Protein AF-A0A2I0L4W3-F1 (afdb_monomer)

Mean predicted aligned error: 9.62 Å

Foldseek 3Di:
DDDDPDPDPPPPPPPPQPPLPPPDDDPVVVVVVVVVLVVCVVVVNDDDDQVRLVVCVVVVNDPDDDDDSPDVVPVRNVPPPPRDD

pLDDT: mean 79.73, std 19.29, range [35.03, 97.62]

Sequence (85 aa):
MKQIRGIRPSVKTGEAVNPKACPLADAQVTSTILDLVQQAANYKQLKKGANEATKTLNRGISEFIVMAADTEPLEIMLHLPAFTG

Structure (mmCIF, N/CA/C/O backbone):
data_AF-A0A2I0L4W3-F1
#
_entry.id   AF-A0A2I0L4W3-F1
#
loop_
_atom_site.group_PDB
_atom_site.id
_atom_site.type_symbol
_atom_site.label_atom_id
_atom_site.label_alt_id
_atom_site.label_comp_id
_atom_site.label_asym_id
_atom_site.label_entity_id
_atom_site.label_seq_id
_atom_site.pdbx_PDB_ins_code
_atom_site.Cartn_x
_atom_site.Cartn_y
_atom_site.Cartn_z
_atom_site.occupancy
_atom_site.B_iso_or_equiv
_atom_site.auth_seq_id
_atom_site.auth_comp_id
_atom_site.auth_asym_id
_atom_site.auth_atom_id
_atom_site.pdbx_PDB_model_num
ATOM 1 N N . MET A 1 1 ? -16.245 32.261 -19.828 1.00 43.38 1 MET A N 1
ATOM 2 C CA . MET A 1 1 ? -16.625 30.842 -19.641 1.00 43.38 1 MET A CA 1
ATOM 3 C C . MET A 1 1 ? -15.652 29.982 -20.442 1.00 43.38 1 MET A C 1
ATOM 5 O O . MET A 1 1 ? -15.707 30.021 -21.662 1.00 43.38 1 MET A O 1
ATOM 9 N N . LYS A 1 2 ? -14.689 29.311 -19.796 1.00 43.34 2 LYS A N 1
ATOM 10 C CA . LYS A 1 2 ? -13.670 28.491 -20.479 1.00 43.34 2 LYS A CA 1
ATOM 11 C C . LYS A 1 2 ? -13.876 27.035 -20.055 1.00 43.34 2 LYS A C 1
ATOM 13 O O . LYS A 1 2 ? -13.808 26.731 -18.871 1.00 43.34 2 LYS A O 1
ATOM 18 N N . GLN A 1 3 ? -14.214 26.190 -21.026 1.00 45.91 3 GLN A N 1
ATOM 19 C CA . GLN A 1 3 ? -14.495 24.759 -20.881 1.00 45.91 3 GLN A CA 1
ATOM 20 C C . GLN A 1 3 ? -13.371 24.033 -20.127 1.00 45.91 3 GLN A C 1
ATOM 22 O O . GLN A 1 3 ? -12.215 24.049 -20.552 1.00 45.91 3 GLN A O 1
ATOM 27 N N . ILE A 1 4 ? -13.736 23.367 -19.035 1.00 51.50 4 ILE A N 1
ATOM 28 C CA . ILE A 1 4 ? -12.869 22.481 -18.261 1.00 51.50 4 ILE A CA 1
ATOM 29 C C . ILE A 1 4 ? -12.784 21.178 -19.062 1.00 51.50 4 ILE A C 1
ATOM 31 O O . ILE A 1 4 ? -13.726 20.388 -19.091 1.00 51.50 4 ILE A O 1
ATOM 35 N N . ARG A 1 5 ? -11.699 21.006 -19.824 1.00 47.56 5 ARG A N 1
ATOM 36 C CA . ARG A 1 5 ? -11.445 19.778 -20.587 1.00 47.56 5 ARG A CA 1
ATOM 37 C C . ARG A 1 5 ? -11.230 18.632 -19.601 1.00 47.56 5 ARG A C 1
ATOM 39 O O . ARG A 1 5 ? -10.425 18.754 -18.684 1.00 47.56 5 ARG A O 1
ATOM 46 N N . GLY A 1 6 ? -11.993 17.560 -19.799 1.00 40.81 6 GLY A N 1
ATOM 47 C CA . GLY A 1 6 ? -12.066 16.410 -18.909 1.00 40.81 6 GLY A CA 1
ATOM 48 C C . GLY A 1 6 ? -10.705 15.816 -18.565 1.00 40.81 6 GLY A C 1
ATOM 49 O O . GLY A 1 6 ? -9.882 15.543 -19.440 1.00 40.81 6 GLY A O 1
ATOM 50 N N . ILE A 1 7 ? -10.517 15.577 -17.271 1.00 47.16 7 ILE A N 1
ATOM 51 C CA . ILE A 1 7 ? -9.482 14.702 -16.739 1.00 47.16 7 ILE A CA 1
ATOM 52 C C . ILE A 1 7 ? -9.896 13.282 -17.136 1.00 47.16 7 ILE A C 1
ATOM 54 O O . ILE A 1 7 ? -10.709 12.651 -16.468 1.00 47.16 7 ILE A O 1
ATOM 58 N N . ARG A 1 8 ? -9.396 12.792 -18.273 1.00 44.75 8 ARG A N 1
ATOM 59 C CA . ARG A 1 8 ? -9.325 11.347 -18.500 1.00 44.75 8 ARG A CA 1
ATOM 60 C C . ARG A 1 8 ? -8.067 10.859 -17.785 1.00 44.75 8 ARG A C 1
ATOM 62 O O . ARG A 1 8 ? -6.997 11.380 -18.109 1.00 44.75 8 ARG A O 1
ATOM 69 N N . PRO A 1 9 ? -8.137 9.891 -16.857 1.00 45.44 9 PRO A N 1
ATOM 70 C CA . PRO A 1 9 ? -6.935 9.188 -16.446 1.00 45.44 9 PRO A CA 1
ATOM 71 C C . PRO A 1 9 ? -6.419 8.438 -17.676 1.00 45.44 9 PRO A C 1
ATOM 73 O O . PRO A 1 9 ? -7.031 7.488 -18.160 1.00 45.44 9 PRO A O 1
ATOM 76 N N . SER A 1 10 ? -5.324 8.936 -18.246 1.00 44.81 10 SER A N 1
ATOM 77 C CA . SER A 1 10 ? -4.583 8.241 -19.288 1.00 44.81 10 SER A CA 1
ATOM 78 C C . SER A 1 10 ? -3.846 7.088 -18.615 1.00 44.81 10 SER A C 1
ATOM 80 O O . SER A 1 10 ? -2.693 7.246 -18.223 1.00 44.81 10 SER A O 1
ATOM 82 N N . VAL A 1 11 ? -4.513 5.942 -18.456 1.00 49.88 11 VAL A N 1
ATOM 83 C CA . VAL A 1 11 ? -3.815 4.679 -18.196 1.00 49.88 11 VAL A CA 1
ATOM 84 C C . VAL A 1 11 ? -2.876 4.476 -19.379 1.00 49.88 11 VAL A C 1
ATOM 86 O O . VAL A 1 11 ? -3.322 4.313 -20.515 1.00 49.88 11 VAL A O 1
ATOM 89 N N . LYS A 1 12 ? -1.570 4.594 -19.140 1.00 44.91 12 LYS A N 1
ATOM 90 C CA . LYS A 1 12 ? -0.561 4.287 -20.147 1.00 44.91 12 LYS A CA 1
ATOM 91 C C . LYS A 1 12 ? -0.522 2.774 -20.332 1.00 44.91 12 LYS A C 1
ATOM 93 O O . LYS A 1 12 ? 0.199 2.071 -19.639 1.00 44.91 12 LYS A O 1
ATOM 98 N N . THR A 1 13 ? -1.308 2.270 -21.272 1.00 43.09 13 THR A N 1
ATOM 99 C CA . THR A 1 13 ? -1.201 0.894 -21.760 1.00 43.09 13 THR A CA 1
ATOM 100 C C . THR A 1 13 ? 0.053 0.811 -22.634 1.00 43.09 13 THR A C 1
ATOM 102 O O . THR A 1 13 ? -0.005 1.081 -23.831 1.00 43.09 13 THR A O 1
ATOM 105 N N . GLY A 1 14 ? 1.218 0.556 -22.040 1.00 45.47 14 GLY A N 1
ATOM 106 C CA . GLY A 1 14 ? 2.469 0.502 -22.805 1.00 45.47 14 GLY A CA 1
ATOM 107 C C . GLY A 1 14 ? 3.722 0.116 -22.028 1.00 45.47 14 GLY A C 1
ATOM 108 O O . GLY A 1 14 ? 4.687 -0.319 -22.647 1.00 45.47 14 GLY A O 1
ATOM 109 N N . GLU A 1 15 ? 3.715 0.211 -20.701 1.00 53.47 15 GLU A N 1
ATOM 110 C CA . GLU A 1 15 ? 4.758 -0.409 -19.887 1.00 53.47 15 GLU A CA 1
ATOM 111 C C . GLU A 1 15 ? 4.330 -1.840 -19.578 1.00 53.47 15 GLU A C 1
ATOM 113 O O . GLU A 1 15 ? 3.200 -2.083 -19.145 1.00 53.47 15 GLU A O 1
ATOM 118 N N . ALA A 1 16 ? 5.200 -2.803 -19.884 1.00 61.78 16 ALA A N 1
ATOM 119 C CA . ALA A 1 16 ? 4.967 -4.192 -19.532 1.00 61.78 16 ALA A CA 1
ATOM 120 C C . ALA A 1 16 ? 4.901 -4.273 -18.005 1.00 61.78 16 ALA A C 1
ATOM 122 O O . ALA A 1 16 ? 5.928 -4.214 -17.332 1.00 61.78 16 ALA A O 1
ATOM 123 N N . VAL A 1 17 ? 3.682 -4.348 -17.467 1.00 68.19 17 VAL A N 1
ATOM 124 C CA . VAL A 1 17 ? 3.445 -4.518 -16.033 1.00 68.19 17 VAL A CA 1
ATOM 125 C C . VAL A 1 17 ? 4.274 -5.712 -15.576 1.00 68.19 17 VAL A C 1
ATOM 127 O O . VAL A 1 17 ? 4.223 -6.775 -16.202 1.00 68.19 17 VAL A O 1
ATOM 130 N N . ASN A 1 18 ? 5.093 -5.525 -14.542 1.00 75.56 18 ASN A N 1
ATOM 131 C CA . ASN A 1 18 ? 6.015 -6.564 -14.108 1.00 75.56 18 ASN A CA 1
ATOM 132 C C . ASN A 1 18 ? 5.212 -7.837 -13.776 1.00 75.56 18 ASN A C 1
ATOM 134 O O . ASN A 1 18 ? 4.278 -7.751 -12.980 1.00 75.56 18 ASN A O 1
ATOM 138 N N . PRO A 1 19 ? 5.547 -9.018 -14.330 1.00 78.19 19 PRO A N 1
ATOM 139 C CA . PRO A 1 19 ? 4.778 -10.243 -14.095 1.00 78.19 19 PRO A CA 1
ATOM 140 C C . PRO A 1 19 ? 4.743 -10.669 -12.620 1.00 78.19 19 PRO A C 1
ATOM 142 O O . PRO A 1 19 ? 3.888 -11.460 -12.238 1.00 78.19 19 PRO A O 1
ATOM 145 N N . LYS A 1 20 ? 5.647 -10.140 -11.782 1.00 80.69 20 LYS A N 1
ATOM 146 C CA . LYS A 1 20 ? 5.617 -10.319 -10.323 1.00 80.69 20 LYS A CA 1
ATOM 147 C C . LYS A 1 20 ? 4.509 -9.511 -9.634 1.00 80.69 20 LYS A C 1
ATOM 149 O O . LYS A 1 20 ? 4.192 -9.798 -8.487 1.00 80.69 20 LYS A O 1
ATOM 154 N N . ALA A 1 21 ? 3.942 -8.499 -10.289 1.00 81.19 21 ALA A N 1
ATOM 155 C CA . ALA A 1 21 ? 2.827 -7.709 -9.778 1.00 81.19 21 ALA A CA 1
ATOM 156 C C . ALA A 1 21 ? 1.498 -8.420 -10.082 1.00 81.19 21 ALA A C 1
ATOM 158 O O . ALA A 1 21 ? 0.730 -8.009 -10.953 1.00 81.19 21 ALA A O 1
ATOM 159 N N . CYS A 1 22 ? 1.249 -9.520 -9.372 1.00 78.44 22 CYS A N 1
ATOM 160 C CA . CYS A 1 22 ? 0.002 -10.272 -9.432 1.00 78.44 22 CYS A CA 1
ATOM 161 C C . CYS A 1 22 ? -0.617 -10.428 -8.028 1.00 78.44 22 CYS A C 1
ATOM 163 O O . CYS A 1 22 ? 0.126 -10.546 -7.050 1.00 78.44 22 CYS A O 1
ATOM 165 N N . PRO A 1 23 ? -1.960 -10.431 -7.919 1.00 88.44 23 PRO A N 1
ATOM 166 C CA . PRO A 1 23 ? -2.948 -10.178 -8.980 1.00 88.44 23 PRO A CA 1
ATOM 167 C C . PRO A 1 23 ? -3.043 -8.692 -9.393 1.00 88.44 23 PRO A C 1
ATOM 169 O O . PRO A 1 23 ? -2.846 -7.798 -8.572 1.00 88.44 23 PRO A O 1
ATOM 172 N N . LEU A 1 24 ? -3.383 -8.426 -10.665 1.00 88.25 24 LEU A N 1
ATOM 173 C CA . LEU A 1 24 ? -3.633 -7.073 -11.184 1.00 88.25 24 LEU A CA 1
ATOM 174 C C . LEU A 1 24 ? -5.141 -6.813 -11.281 1.00 88.25 24 LEU A C 1
ATOM 176 O O . LEU A 1 24 ? -5.872 -7.593 -11.890 1.00 88.25 24 LEU A O 1
ATOM 180 N N . ALA A 1 25 ? -5.603 -5.707 -10.698 1.00 90.25 25 ALA A N 1
ATOM 181 C CA . ALA A 1 25 ? -6.998 -5.292 -10.794 1.00 90.25 25 ALA A CA 1
ATOM 182 C C . ALA A 1 25 ? -7.345 -4.834 -12.221 1.00 90.25 25 ALA A C 1
ATOM 184 O O . ALA A 1 25 ? -6.567 -4.126 -12.863 1.00 90.25 25 ALA A O 1
ATOM 185 N N . ASP A 1 26 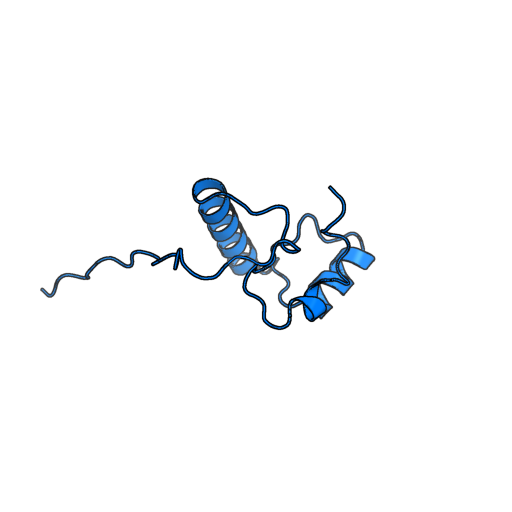? -8.538 -5.189 -12.705 1.00 92.75 26 ASP A N 1
ATOM 186 C CA . ASP A 1 26 ? -9.071 -4.610 -13.939 1.00 92.75 26 ASP A CA 1
ATOM 187 C C . ASP A 1 26 ? -9.424 -3.119 -13.756 1.00 92.75 26 ASP A C 1
ATOM 189 O O . ASP A 1 26 ? -9.342 -2.558 -12.659 1.00 92.75 26 ASP A O 1
ATOM 193 N N . ALA A 1 27 ? -9.829 -2.448 -14.836 1.00 92.44 27 ALA A N 1
ATOM 194 C CA . ALA A 1 27 ? -10.138 -1.020 -14.793 1.00 92.44 27 ALA A CA 1
ATOM 195 C C . ALA A 1 27 ? -11.315 -0.664 -13.859 1.00 92.44 27 ALA A C 1
ATOM 197 O O . ALA A 1 27 ? -11.275 0.378 -13.207 1.00 92.44 27 ALA A O 1
ATOM 198 N N . GLN A 1 28 ? -12.349 -1.508 -13.778 1.00 94.00 28 GLN A N 1
ATOM 199 C CA . GLN A 1 28 ? -13.530 -1.251 -12.944 1.00 94.00 28 GLN A CA 1
ATOM 200 C C . GLN A 1 28 ? -13.199 -1.418 -11.457 1.00 94.00 28 GLN A C 1
ATOM 202 O O . GLN A 1 28 ? -13.527 -0.563 -10.627 1.00 94.00 28 GLN A O 1
ATOM 207 N N . VAL A 1 29 ? -12.488 -2.496 -11.125 1.00 94.69 29 VAL A N 1
ATOM 208 C CA . VAL A 1 29 ? -12.010 -2.770 -9.770 1.00 94.69 29 VAL A CA 1
ATOM 209 C C . VAL A 1 29 ? -11.007 -1.700 -9.342 1.00 94.69 29 VAL A C 1
ATOM 211 O O . VAL A 1 29 ? -11.093 -1.207 -8.222 1.00 94.69 29 VAL A O 1
ATOM 214 N N . THR A 1 30 ? -10.121 -1.259 -10.241 1.00 94.69 30 THR A N 1
ATOM 215 C CA . THR A 1 30 ? -9.171 -0.169 -9.966 1.00 94.69 30 THR A CA 1
ATOM 216 C C . THR A 1 30 ? -9.892 1.117 -9.569 1.00 94.69 30 THR A C 1
ATOM 218 O O . THR A 1 30 ? -9.549 1.709 -8.547 1.00 94.69 30 THR A O 1
ATOM 221 N N . SER A 1 31 ? -10.918 1.540 -10.317 1.00 95.44 31 SER A N 1
ATOM 222 C CA . SER A 1 31 ? -11.721 2.715 -9.946 1.00 95.44 31 SER A CA 1
ATOM 223 C C . SER A 1 31 ? -12.365 2.556 -8.568 1.00 95.44 31 SER A C 1
ATOM 225 O O . SER A 1 31 ? -12.248 3.449 -7.734 1.00 95.44 31 SER A O 1
ATOM 227 N N . THR A 1 32 ? -12.944 1.386 -8.291 1.00 96.94 32 THR A N 1
ATOM 228 C CA . THR A 1 32 ? -13.578 1.090 -6.996 1.00 96.94 32 THR A CA 1
ATOM 229 C C . THR A 1 32 ? -12.576 1.143 -5.835 1.00 96.94 32 THR A C 1
ATOM 231 O O . THR A 1 32 ? -12.860 1.718 -4.783 1.00 96.94 32 THR A O 1
ATOM 234 N N . ILE A 1 33 ? -11.375 0.584 -6.024 1.00 96.00 33 ILE A N 1
ATOM 235 C CA . ILE A 1 33 ? -10.289 0.633 -5.038 1.00 96.00 33 ILE A CA 1
ATOM 236 C C . ILE A 1 33 ? -9.867 2.081 -4.780 1.00 96.00 33 ILE A C 1
ATOM 238 O O . ILE A 1 33 ? -9.703 2.471 -3.624 1.00 96.00 33 ILE A O 1
ATOM 242 N N . LEU A 1 34 ? -9.701 2.891 -5.829 1.00 96.19 34 LEU A N 1
ATOM 243 C CA . LEU A 1 34 ? -9.291 4.289 -5.687 1.00 96.19 34 LEU A CA 1
ATOM 244 C C . LEU A 1 34 ? -10.344 5.124 -4.947 1.00 96.19 34 LEU A C 1
ATOM 246 O O . LEU A 1 34 ? -9.978 5.933 -4.091 1.00 96.19 34 LEU A O 1
ATOM 250 N N . ASP A 1 35 ? -11.630 4.876 -5.193 1.00 97.25 35 ASP A N 1
ATOM 251 C CA . ASP A 1 35 ? -12.720 5.529 -4.464 1.00 97.25 35 ASP A CA 1
ATOM 252 C C . ASP A 1 35 ? -12.717 5.153 -2.972 1.00 97.25 35 ASP A C 1
ATOM 254 O O . ASP A 1 35 ? -12.907 6.018 -2.110 1.00 97.25 35 ASP A O 1
ATOM 258 N N . LEU A 1 36 ? -12.451 3.885 -2.637 1.00 96.31 36 LEU A N 1
ATOM 259 C CA . LEU A 1 36 ? -12.301 3.435 -1.247 1.00 96.31 36 LEU A CA 1
ATOM 260 C C . LEU A 1 36 ? -11.062 4.033 -0.572 1.00 96.31 36 LEU A C 1
ATOM 262 O O . LEU A 1 36 ? -11.148 4.509 0.562 1.00 96.31 36 LEU A O 1
ATOM 266 N N . VAL A 1 37 ? -9.919 4.064 -1.260 1.00 96.44 37 VAL A N 1
ATOM 267 C CA . VAL A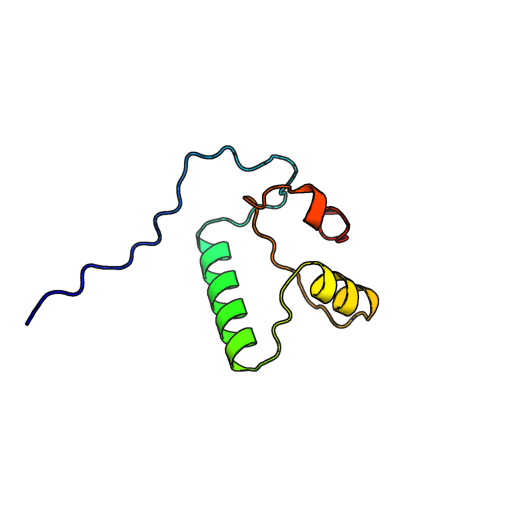 1 37 ? -8.683 4.685 -0.755 1.00 96.44 37 VAL A CA 1
ATOM 268 C C . VAL A 1 37 ? -8.911 6.169 -0.466 1.00 96.44 37 VAL A C 1
ATOM 270 O O . VAL A 1 37 ? -8.471 6.671 0.573 1.00 96.44 37 VAL A O 1
ATOM 273 N N . GLN A 1 38 ? -9.637 6.866 -1.343 1.00 97.06 38 GLN A N 1
ATOM 274 C CA . GLN A 1 38 ? -9.981 8.271 -1.152 1.00 97.06 38 GLN A CA 1
ATOM 275 C C . GLN A 1 38 ? -10.884 8.478 0.073 1.00 97.06 38 GLN A C 1
ATOM 277 O O . GLN A 1 38 ? -10.645 9.394 0.865 1.00 97.06 38 GLN A O 1
ATOM 282 N N . GLN A 1 39 ? -11.882 7.615 0.277 1.00 97.50 39 GLN A N 1
ATOM 283 C CA . GLN A 1 39 ? -12.729 7.643 1.473 1.00 97.50 39 GLN A CA 1
ATOM 284 C C . GLN A 1 39 ? -11.916 7.373 2.749 1.00 97.50 39 GLN A C 1
ATOM 286 O O . GLN A 1 39 ? -11.978 8.161 3.693 1.00 97.50 39 GLN A O 1
ATOM 291 N N . ALA A 1 40 ? -11.080 6.331 2.765 1.00 96.50 40 ALA A N 1
ATOM 292 C CA . ALA A 1 40 ? -10.222 5.996 3.904 1.00 96.50 40 ALA A CA 1
ATOM 293 C C . ALA A 1 40 ? -9.231 7.124 4.251 1.00 96.50 40 ALA A C 1
ATOM 295 O O . ALA A 1 40 ? -8.917 7.349 5.426 1.00 96.50 40 ALA A O 1
ATOM 296 N N . ALA A 1 41 ? -8.752 7.866 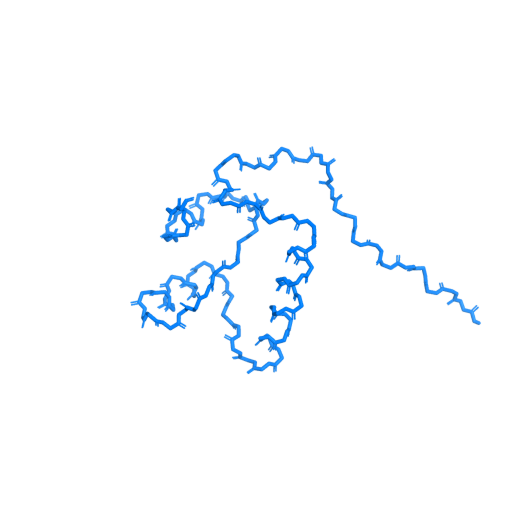3.246 1.00 96.44 41 ALA A N 1
ATOM 297 C CA . ALA A 1 41 ? -7.938 9.058 3.457 1.00 96.44 41 ALA A CA 1
ATOM 298 C C . ALA A 1 41 ? -8.730 10.166 4.173 1.00 96.44 41 ALA A C 1
ATOM 300 O O . ALA A 1 41 ? -8.225 10.742 5.139 1.00 96.44 41 ALA A O 1
ATOM 301 N N . ASN A 1 42 ? -9.975 10.418 3.755 1.00 97.62 42 ASN A N 1
ATOM 302 C CA . ASN A 1 42 ? -10.850 11.422 4.369 1.00 97.62 42 ASN A CA 1
ATOM 303 C C . ASN A 1 42 ? -11.177 11.082 5.835 1.00 97.62 42 ASN A C 1
ATOM 305 O O . ASN A 1 42 ? -11.169 11.968 6.691 1.00 97.62 42 ASN A O 1
ATOM 309 N N . TYR A 1 43 ? -11.380 9.797 6.147 1.00 96.88 43 TYR A N 1
ATOM 310 C CA . TYR A 1 43 ? -11.608 9.307 7.513 1.00 96.88 43 TYR A CA 1
ATOM 311 C C . TYR A 1 43 ? -10.328 9.134 8.347 1.00 96.88 43 TYR A C 1
ATOM 313 O O . TYR A 1 43 ? -10.401 8.730 9.506 1.00 96.88 43 TYR A O 1
ATOM 321 N N . LYS A 1 44 ? -9.147 9.457 7.795 1.00 95.38 44 LYS A N 1
ATOM 322 C CA . LYS A 1 44 ? -7.833 9.302 8.454 1.00 95.38 44 LYS A CA 1
ATOM 323 C C . LYS A 1 44 ? -7.503 7.856 8.860 1.00 95.38 44 LYS A C 1
ATOM 325 O O . LYS A 1 44 ? -6.713 7.632 9.777 1.00 95.38 44 LYS A O 1
ATOM 330 N N . GLN A 1 45 ? -8.073 6.882 8.158 1.00 95.56 45 GLN A N 1
ATOM 331 C CA . GLN A 1 45 ? -7.829 5.451 8.363 1.00 95.56 45 GLN A CA 1
ATOM 332 C C . GLN A 1 45 ? -6.720 4.910 7.447 1.00 95.56 45 GLN A C 1
ATOM 334 O O . GLN A 1 45 ? -6.151 3.856 7.716 1.00 95.56 45 GLN A O 1
ATOM 339 N N . LEU A 1 46 ? -6.358 5.648 6.392 1.00 95.75 46 LEU A N 1
ATOM 340 C CA . LEU A 1 46 ? -5.329 5.235 5.442 1.00 95.75 46 LEU A CA 1
ATOM 341 C C . LEU A 1 46 ? -3.909 5.32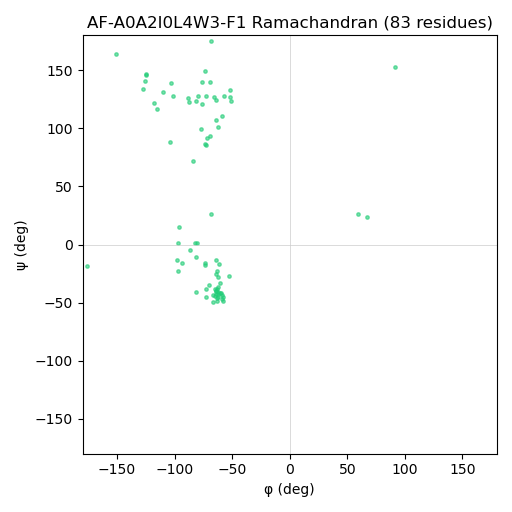8 6.031 1.00 95.75 46 LEU A C 1
ATOM 343 O O . LEU A 1 46 ? -3.462 6.393 6.471 1.00 95.75 46 LEU A O 1
ATOM 347 N N . LYS A 1 47 ? -3.157 4.228 5.941 1.00 94.94 47 LYS A N 1
ATOM 348 C CA . LYS A 1 47 ? -1.700 4.189 6.133 1.00 94.94 47 LYS A CA 1
ATOM 349 C C . LYS A 1 47 ? -1.007 4.102 4.778 1.00 94.94 47 LYS A C 1
ATOM 351 O O . LYS A 1 47 ? -1.492 3.425 3.880 1.00 94.94 47 LYS A O 1
ATOM 356 N N . LYS A 1 48 ? 0.099 4.833 4.612 1.00 93.75 48 LYS A N 1
ATOM 357 C CA . LYS A 1 48 ? 0.780 5.005 3.320 1.00 93.75 48 LYS A CA 1
ATOM 358 C C . LYS A 1 48 ? 2.252 4.626 3.423 1.00 93.75 48 LYS A C 1
ATOM 360 O O . LYS A 1 48 ? 2.911 4.983 4.397 1.00 93.75 48 LYS A O 1
ATOM 365 N N . GLY A 1 49 ? 2.755 3.975 2.378 1.00 91.44 49 GLY A N 1
ATOM 366 C CA . GLY A 1 49 ? 4.144 3.535 2.261 1.00 91.44 49 GLY A CA 1
ATOM 367 C C . GLY A 1 49 ? 4.378 2.115 2.781 1.00 91.44 49 GLY A C 1
ATOM 368 O O . GLY A 1 49 ? 3.672 1.637 3.668 1.00 91.44 49 GLY A O 1
ATOM 369 N N . ALA A 1 50 ? 5.402 1.456 2.233 1.00 90.06 50 ALA A N 1
ATOM 370 C CA . ALA A 1 50 ? 5.695 0.047 2.497 1.00 90.06 50 ALA A CA 1
ATOM 371 C C . ALA A 1 50 ? 5.947 -0.244 3.989 1.00 90.06 50 ALA A C 1
ATOM 373 O O . ALA A 1 50 ? 5.374 -1.171 4.548 1.00 90.06 50 ALA A O 1
ATOM 374 N N . ASN A 1 51 ? 6.714 0.612 4.674 1.00 91.12 51 ASN A N 1
ATOM 375 C CA . ASN A 1 51 ? 7.016 0.434 6.098 1.00 91.12 51 ASN A CA 1
ATOM 376 C C . ASN A 1 51 ? 5.767 0.485 6.989 1.00 91.12 51 ASN A C 1
ATOM 378 O O . ASN A 1 51 ? 5.652 -0.284 7.942 1.00 91.12 51 ASN A O 1
ATOM 382 N N . GLU A 1 52 ? 4.838 1.402 6.712 1.00 93.38 52 GLU A N 1
ATOM 383 C CA . GLU A 1 52 ? 3.606 1.513 7.495 1.00 93.38 52 GLU A CA 1
ATOM 384 C C . GLU A 1 52 ? 2.657 0.352 7.200 1.00 93.38 52 GLU A C 1
ATOM 386 O O . GLU A 1 52 ? 2.070 -0.183 8.139 1.00 93.38 52 GLU A O 1
ATOM 391 N N . ALA A 1 53 ? 2.578 -0.084 5.937 1.00 92.00 53 ALA A N 1
ATOM 392 C CA . ALA A 1 53 ? 1.825 -1.273 5.550 1.00 92.00 53 ALA A CA 1
ATOM 393 C C . ALA A 1 53 ? 2.334 -2.524 6.289 1.00 92.00 53 ALA A C 1
ATOM 395 O O . ALA A 1 53 ? 1.547 -3.238 6.906 1.00 92.00 53 ALA A O 1
ATOM 396 N N . THR A 1 54 ? 3.653 -2.737 6.342 1.00 91.25 54 THR A N 1
ATOM 397 C CA . THR A 1 54 ? 4.263 -3.851 7.089 1.00 91.25 54 THR A CA 1
ATOM 398 C C . THR A 1 54 ? 3.943 -3.781 8.581 1.00 91.25 54 THR A C 1
ATOM 400 O O . THR A 1 54 ? 3.610 -4.792 9.201 1.00 91.25 54 THR A O 1
ATOM 403 N N . LYS A 1 55 ? 3.982 -2.584 9.181 1.00 92.50 55 LYS A N 1
ATOM 404 C CA . LYS A 1 55 ? 3.636 -2.402 10.600 1.00 92.50 55 LYS A CA 1
ATOM 405 C C . LYS A 1 55 ? 2.176 -2.745 10.893 1.00 92.50 55 LYS A C 1
ATOM 407 O O . LYS A 1 55 ? 1.921 -3.408 11.896 1.00 92.50 55 LYS A O 1
ATOM 412 N N . THR A 1 56 ? 1.218 -2.275 10.090 1.00 93.00 56 THR A N 1
ATOM 413 C CA . THR A 1 56 ? -0.211 -2.555 10.332 1.00 93.00 56 THR A CA 1
ATOM 414 C C . THR A 1 56 ? -0.571 -4.003 10.070 1.00 93.00 56 THR A C 1
ATOM 416 O O . THR A 1 56 ? -1.398 -4.561 10.789 1.00 93.00 56 THR A O 1
ATOM 419 N N . LEU A 1 57 ? 0.076 -4.610 9.083 1.00 90.88 57 LEU A N 1
ATOM 420 C CA . LEU A 1 57 ? -0.096 -6.010 8.743 1.00 90.88 57 LEU A CA 1
ATOM 421 C C . LEU A 1 57 ? 0.411 -6.933 9.854 1.00 90.88 57 LEU A C 1
ATOM 423 O O . LEU A 1 57 ? -0.348 -7.762 10.341 1.00 90.88 57 LEU A O 1
ATOM 427 N N . ASN A 1 58 ? 1.630 -6.708 10.355 1.00 90.69 58 ASN A N 1
ATOM 428 C CA . ASN A 1 58 ? 2.186 -7.478 11.476 1.00 90.69 58 ASN A CA 1
ATOM 429 C C . ASN A 1 58 ? 1.391 -7.304 12.781 1.00 90.69 58 ASN A C 1
ATOM 431 O O . ASN A 1 58 ? 1.453 -8.152 13.665 1.00 90.69 58 ASN A O 1
ATOM 435 N N . ARG A 1 59 ? 0.649 -6.198 12.917 1.00 93.44 59 ARG A N 1
ATOM 436 C CA . ARG A 1 59 ? -0.255 -5.949 14.051 1.00 93.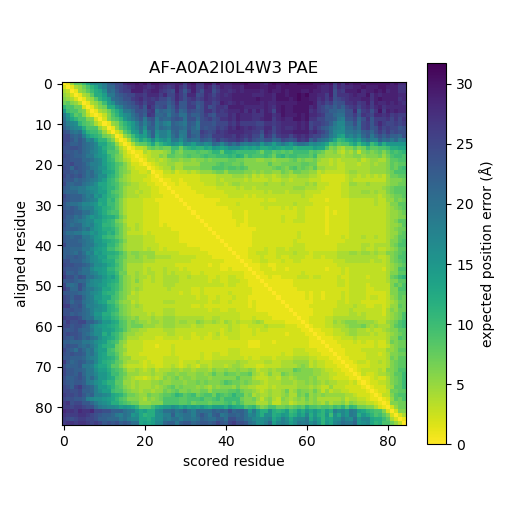44 59 ARG A CA 1
ATOM 437 C C . ARG A 1 59 ? -1.658 -6.531 13.854 1.00 93.44 59 ARG A C 1
ATOM 439 O O . ARG A 1 59 ? -2.464 -6.413 14.769 1.00 93.44 59 ARG A O 1
ATOM 446 N N . GLY A 1 60 ? -1.969 -7.100 12.686 1.00 90.69 60 GLY A N 1
ATOM 447 C CA . GLY A 1 60 ? -3.299 -7.631 12.370 1.00 90.69 60 GLY A CA 1
ATOM 448 C C . GLY A 1 60 ? -4.395 -6.563 12.255 1.00 90.69 60 GLY A C 1
ATOM 449 O O . GLY A 1 60 ? -5.560 -6.866 12.473 1.00 90.69 60 GLY A O 1
ATOM 450 N N . ILE A 1 61 ? -4.031 -5.309 11.960 1.00 92.75 61 ILE A N 1
ATOM 451 C CA . ILE A 1 61 ? -4.976 -4.180 11.831 1.00 92.75 61 ILE A CA 1
ATOM 452 C C . ILE A 1 61 ? -5.337 -3.932 10.356 1.00 92.75 61 ILE A C 1
ATOM 454 O O . ILE A 1 61 ? -6.355 -3.321 10.052 1.00 92.75 61 ILE A O 1
ATOM 458 N N . SER A 1 62 ? -4.475 -4.360 9.429 1.00 91.62 62 SER A N 1
ATOM 459 C CA . SER A 1 62 ? -4.680 -4.145 7.995 1.00 91.62 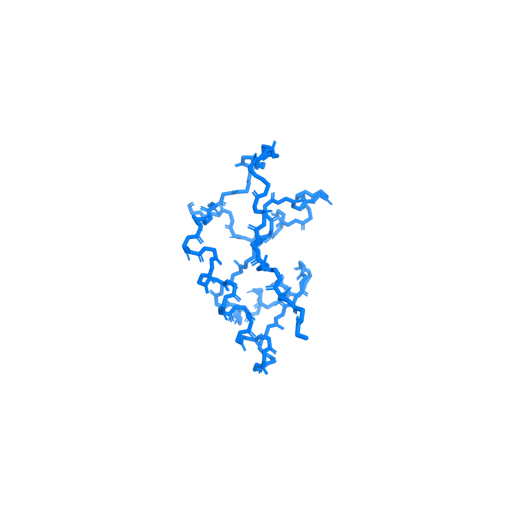62 SER A CA 1
ATOM 460 C C . SER A 1 62 ? -5.735 -5.106 7.450 1.00 91.62 62 SER A C 1
ATOM 462 O O . SER A 1 62 ? -5.525 -6.313 7.499 1.00 91.62 62 SER A O 1
ATOM 464 N N . GLU A 1 63 ? -6.821 -4.575 6.886 1.00 90.88 63 GLU A N 1
ATOM 465 C CA . GLU A 1 63 ? -7.856 -5.388 6.226 1.00 90.88 63 GLU A CA 1
ATOM 466 C C . GLU A 1 63 ? -7.469 -5.762 4.789 1.00 90.88 63 GLU A C 1
ATOM 468 O O . GLU A 1 63 ? -7.666 -6.894 4.360 1.00 90.88 63 GLU A O 1
ATOM 473 N N . PHE A 1 64 ? -6.877 -4.823 4.046 1.00 90.44 64 PHE A N 1
ATOM 474 C CA . PHE A 1 64 ? -6.335 -5.056 2.707 1.00 90.44 64 PHE A CA 1
ATOM 475 C C . PHE A 1 64 ? -5.167 -4.105 2.416 1.00 90.44 64 PHE A C 1
ATOM 477 O O . PHE A 1 64 ? -4.967 -3.113 3.122 1.00 90.44 64 PHE A O 1
ATOM 484 N N . ILE A 1 65 ? -4.372 -4.423 1.391 1.00 90.94 65 ILE A N 1
ATOM 485 C CA . ILE A 1 65 ? -3.225 -3.625 0.937 1.00 90.94 65 ILE A CA 1
ATOM 486 C C . ILE A 1 65 ? -3.375 -3.379 -0.563 1.00 90.94 65 ILE A C 1
ATOM 488 O O . ILE A 1 65 ? -3.658 -4.300 -1.322 1.00 90.94 65 ILE A O 1
ATOM 492 N N . VAL A 1 66 ? -3.159 -2.133 -0.987 1.00 92.19 66 VAL A N 1
ATOM 493 C CA . VAL A 1 66 ? -3.124 -1.738 -2.400 1.00 92.19 66 VAL A CA 1
ATOM 494 C C . VAL A 1 66 ? -1.686 -1.389 -2.760 1.00 92.19 66 VAL A C 1
ATOM 496 O O . VAL A 1 66 ? -1.036 -0.629 -2.039 1.00 92.19 66 VAL A O 1
ATOM 499 N N . MET A 1 67 ? -1.191 -1.940 -3.865 1.00 90.06 67 MET A N 1
ATOM 500 C CA . MET A 1 67 ? 0.175 -1.734 -4.346 1.00 90.06 67 MET A CA 1
ATOM 501 C C . MET A 1 67 ? 0.159 -1.216 -5.781 1.00 90.06 67 MET A C 1
ATOM 503 O O . MET A 1 67 ? -0.719 -1.572 -6.565 1.00 90.06 67 MET A O 1
ATOM 507 N N . ALA A 1 68 ? 1.131 -0.371 -6.114 1.00 90.06 68 ALA A N 1
ATOM 508 C CA . ALA A 1 68 ? 1.310 0.132 -7.466 1.00 90.06 68 ALA A CA 1
ATOM 509 C C . ALA A 1 68 ? 2.198 -0.843 -8.253 1.00 90.06 68 ALA A C 1
ATOM 511 O O . ALA A 1 68 ? 3.314 -1.154 -7.830 1.00 90.06 68 ALA A O 1
ATOM 512 N N . ALA A 1 69 ? 1.688 -1.350 -9.375 1.00 88.62 69 ALA A N 1
ATOM 513 C CA . ALA A 1 69 ? 2.362 -2.378 -10.170 1.00 88.62 69 ALA A CA 1
ATOM 514 C C . ALA A 1 69 ? 3.571 -1.849 -10.973 1.00 88.62 69 ALA A C 1
ATOM 516 O O . ALA A 1 69 ? 4.400 -2.636 -11.423 1.00 88.62 69 ALA A O 1
ATOM 517 N N . ASP A 1 70 ? 3.676 -0.529 -11.119 1.00 88.12 70 ASP A N 1
ATOM 518 C CA . ASP A 1 70 ? 4.751 0.235 -11.764 1.00 88.12 70 ASP A CA 1
ATOM 519 C C . ASP A 1 70 ? 5.794 0.763 -10.759 1.00 88.12 70 ASP A C 1
ATOM 521 O O . ASP A 1 70 ? 6.585 1.650 -11.072 1.00 88.12 70 ASP A O 1
ATOM 525 N N . THR A 1 71 ? 5.809 0.238 -9.527 1.00 87.56 71 THR A N 1
ATOM 526 C CA . THR A 1 71 ? 6.816 0.625 -8.529 1.00 87.56 71 THR A CA 1
ATOM 527 C C . THR A 1 71 ? 8.212 0.208 -8.990 1.00 87.56 71 THR A C 1
ATOM 529 O O . THR A 1 71 ? 8.474 -0.979 -9.184 1.00 87.56 71 THR A O 1
ATOM 532 N N . GLU A 1 72 ? 9.135 1.169 -9.065 1.00 84.81 72 GLU A N 1
ATOM 533 C CA . GLU A 1 72 ? 10.547 0.925 -9.361 1.00 84.81 72 GLU A CA 1
ATOM 534 C C . GLU A 1 72 ? 11.452 1.348 -8.190 1.00 84.81 72 GLU A C 1
ATOM 536 O O . GLU A 1 72 ? 11.455 2.523 -7.809 1.00 84.81 72 GLU A O 1
ATOM 541 N N . PRO A 1 73 ? 12.264 0.433 -7.623 1.00 87.19 73 PRO A N 1
ATOM 542 C CA . PRO A 1 73 ? 12.293 -1.018 -7.848 1.00 87.19 73 PRO A CA 1
ATOM 543 C C . PRO A 1 73 ? 11.143 -1.756 -7.137 1.00 87.19 73 PRO A C 1
ATOM 545 O O . PRO A 1 73 ? 10.835 -1.484 -5.971 1.00 87.19 73 PRO A O 1
ATOM 548 N N . LEU A 1 74 ? 10.552 -2.751 -7.808 1.00 84.75 74 LEU A N 1
ATOM 549 C CA . LEU A 1 74 ? 9.431 -3.536 -7.269 1.00 84.75 74 LEU A CA 1
ATOM 550 C C . LEU A 1 74 ? 9.835 -4.337 -6.018 1.00 84.75 74 LEU A C 1
ATOM 552 O O . LEU A 1 74 ? 9.010 -4.620 -5.150 1.00 84.75 74 LEU A O 1
ATOM 556 N N . GLU A 1 75 ? 11.125 -4.648 -5.887 1.00 85.75 75 GLU A N 1
ATOM 557 C CA . GLU A 1 75 ? 11.746 -5.331 -4.752 1.00 85.75 75 GLU A CA 1
ATOM 558 C C . GLU A 1 75 ? 11.438 -4.664 -3.405 1.00 85.75 75 GLU A C 1
ATOM 560 O O . GLU A 1 75 ? 11.371 -5.350 -2.384 1.00 85.75 75 GLU A O 1
ATOM 565 N N . ILE A 1 76 ? 11.172 -3.352 -3.394 1.00 84.44 76 ILE A N 1
ATOM 566 C CA . ILE A 1 76 ? 10.777 -2.624 -2.182 1.00 84.44 76 ILE A CA 1
ATOM 567 C C . ILE A 1 76 ? 9.457 -3.154 -1.617 1.00 84.44 76 ILE A C 1
ATOM 569 O O . ILE A 1 76 ? 9.260 -3.083 -0.410 1.00 84.44 76 ILE A O 1
ATOM 573 N N . MET A 1 77 ? 8.561 -3.704 -2.440 1.00 81.75 77 MET A N 1
ATOM 574 C CA . MET A 1 77 ? 7.249 -4.189 -1.994 1.00 81.75 77 MET A CA 1
ATOM 575 C C . MET A 1 77 ? 7.208 -5.702 -1.740 1.00 81.75 77 MET A C 1
ATOM 577 O O . MET A 1 77 ? 6.290 -6.171 -1.074 1.00 81.75 77 MET A O 1
ATOM 581 N N . LEU A 1 78 ? 8.214 -6.466 -2.189 1.00 77.44 78 LEU A N 1
ATOM 582 C CA . LEU A 1 78 ? 8.223 -7.940 -2.127 1.00 77.44 78 LEU A CA 1
ATOM 583 C C . LEU A 1 78 ? 8.229 -8.528 -0.704 1.00 77.44 78 LEU A C 1
ATOM 585 O O . LEU A 1 78 ? 7.982 -9.717 -0.533 1.00 77.44 78 LEU A O 1
ATOM 589 N N . HIS A 1 79 ? 8.504 -7.719 0.321 1.00 80.06 79 HIS A N 1
ATOM 590 C CA . HIS A 1 79 ? 8.453 -8.152 1.720 1.00 80.06 79 HIS A CA 1
ATOM 591 C C . HIS A 1 79 ? 7.034 -8.150 2.313 1.00 80.06 79 HIS A C 1
ATOM 593 O O . HIS A 1 79 ? 6.838 -8.654 3.419 1.00 80.06 79 HIS A O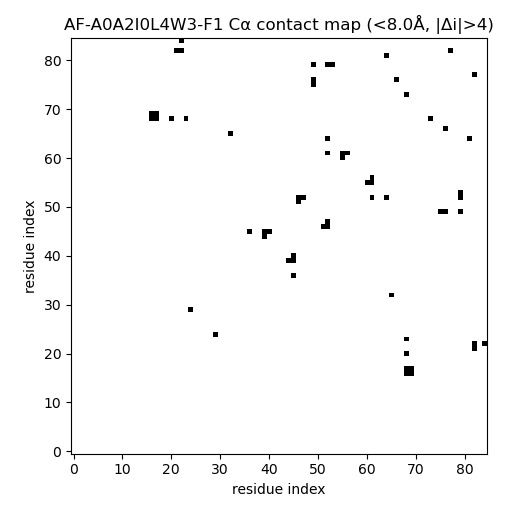 1
ATOM 599 N N . LEU A 1 80 ? 6.050 -7.572 1.617 1.00 78.12 80 LEU A N 1
ATOM 600 C CA . LEU A 1 80 ? 4.653 -7.626 2.028 1.00 78.12 80 LEU A CA 1
ATOM 601 C C . LEU A 1 80 ? 4.065 -8.993 1.620 1.00 78.12 80 LEU A C 1
ATOM 603 O O . LEU A 1 80 ? 4.151 -9.347 0.446 1.00 78.12 80 LEU A O 1
ATOM 607 N N . PRO A 1 81 ? 3.432 -9.760 2.529 1.00 66.31 81 PRO A N 1
ATOM 608 C CA . PRO A 1 81 ? 2.843 -11.077 2.250 1.00 66.31 81 PRO A CA 1
ATOM 609 C C . PRO A 1 81 ? 1.606 -11.067 1.321 1.00 66.31 81 PRO A C 1
ATOM 611 O O . PRO A 1 81 ? 0.788 -11.975 1.367 1.00 66.31 81 PRO A O 1
ATOM 614 N N . ALA A 1 82 ? 1.466 -10.073 0.442 1.00 59.12 82 ALA A N 1
ATOM 615 C CA . ALA A 1 82 ? 0.340 -9.926 -0.481 1.00 59.12 82 ALA A CA 1
ATOM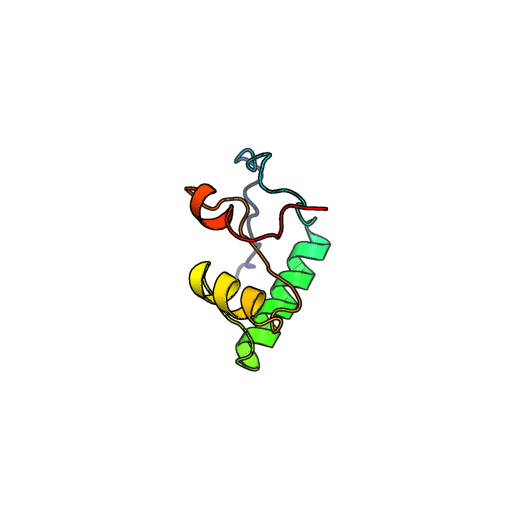 616 C C . ALA A 1 82 ? 0.451 -10.773 -1.771 1.00 59.12 82 ALA A C 1
ATOM 618 O O . ALA A 1 82 ? -0.443 -10.704 -2.605 1.00 59.12 82 ALA A O 1
ATOM 619 N N . PHE A 1 83 ? 1.515 -11.568 -1.944 1.00 54.28 83 PHE A N 1
ATOM 620 C CA . PHE A 1 83 ? 1.766 -12.337 -3.177 1.00 54.28 83 PHE A CA 1
ATOM 621 C C . PHE A 1 83 ? 1.315 -13.804 -3.133 1.00 54.28 83 PHE A C 1
ATOM 623 O O . PHE A 1 83 ? 1.539 -14.536 -4.093 1.00 54.28 83 PHE A O 1
ATOM 630 N N . THR A 1 84 ? 0.718 -14.275 -2.035 1.00 35.03 84 THR A N 1
ATOM 631 C CA . THR A 1 84 ? 0.255 -15.666 -1.932 1.00 35.03 84 THR A CA 1
ATOM 632 C C . THR A 1 84 ? -1.258 -15.736 -2.082 1.00 35.03 84 THR A C 1
ATOM 634 O O . THR A 1 84 ? -1.990 -15.674 -1.094 1.00 35.03 84 THR A O 1
ATOM 637 N N . GLY A 1 85 ? -1.692 -15.855 -3.334 1.00 41.47 85 GLY A N 1
ATOM 638 C CA . GLY A 1 85 ? -3.060 -16.136 -3.760 1.00 41.47 85 GLY A CA 1
ATOM 639 C C . GLY A 1 85 ? -3.075 -16.503 -5.231 1.00 41.47 85 GLY A C 1
ATOM 640 O O . GLY A 1 85 ? -2.760 -15.604 -6.038 1.00 41.47 85 GLY A O 1
#

Solvent-accessible surface area (backbone atoms only — not comparable to full-atom values): 5799 Å² total; per-residue (Å²): 141,79,85,83,76,79,87,69,86,77,75,74,89,75,69,82,68,45,85,82,52,46,86,71,73,53,75,69,55,43,52,53,51,51,55,49,53,52,50,32,48,75,72,69,69,60,75,72,61,64,71,48,48,50,54,35,46,78,66,72,70,53,88,77,86,89,80,69,61,82,45,84,70,55,72,73,54,68,83,50,86,77,67,81,122

Radius of gyration: 15.4 Å; Cα contacts (8 Å, |Δi|>4): 32; chains: 1; bounding box: 29×47×37 Å

InterPro domains:
  IPR002415 H/ACA ribonucleoprotein complex, subunit Nhp2-like [PR00883] (19-32)
  IPR002415 H/ACA ribonucleoprotein complex, subunit Nhp2-like [PR00883] (32-47)
  IPR002415 H/ACA ribonucleoprotein complex, subunit Nhp2-like [PR00883] (49-59)
  IPR004038 Ribosomal protein eL8/eL30/eS12/Gadd45 [PF01248] (33-83)
  IPR018492 Ribosomal protein eL8/Nhp2 family [PR00881] (46-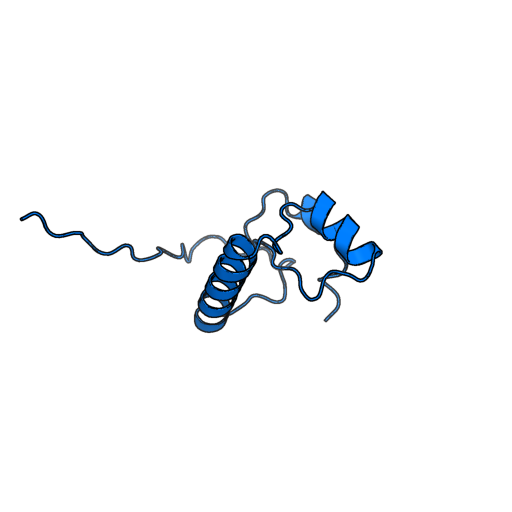60)
  IPR018492 Ribosomal protein eL8/Nhp2 family [PR00881] (65-78)
  IPR029064 Ribosomal protein eL30-like superfamily [G3DSA:3.30.1330.30] (10-84)
  IPR029064 Ribosomal protein eL30-like superfamily [SSF55315] (16-82)
  IPR050257 Large ribosomal subunit protein eL8/uL1-like [PTHR23105] (13-82)

Secondary structure (DSSP, 8-state):
------------TTS---TTS-SPP-HHHHHHHHHHHHHHHHTT----SHHHHHHHHHTT--S-----TT-SSGGGTTTSGGG--

Organism: Punica granatum (NCBI:txid22663)